Protein AF-A0A377ZFT7-F1 (afdb_monomer_lite)

InterPro domains:
  IPR006218 DAHP synthetase I/KDSA [PF00793] (15-75)
  IPR006219 DAHP synthase, class 1 [PTHR21225] (2-76)
  IPR013785 Aldolase-type TIM barrel [G3DSA:3.20.20.70] (1-79)

Organism: NCBI:txid72407

Sequence (79 aa):
MTADVAAHVSASRRRIEKILNGEDRRLLVIIGPCSIHDTDAALEYARRLQGMRERYQPQLEIVMRTYFEKPRTVVAGKA

Structure (mmCIF, N/CA/C/O backbone):
data_AF-A0A377ZFT7-F1
#
_entry.id   AF-A0A377ZFT7-F1
#
loop_
_atom_site.group_PDB
_atom_site.id
_atom_site.type_symbol
_atom_site.label_atom_id
_atom_site.label_alt_id
_atom_site.label_comp_id
_atom_site.label_asym_id
_atom_site.label_entity_id
_atom_site.label_seq_id
_atom_site.pdbx_PDB_ins_code
_atom_site.Cartn_x
_atom_site.Cartn_y
_atom_site.Cartn_z
_atom_site.occupancy
_atom_site.B_iso_or_equiv
_atom_site.auth_seq_id
_atom_site.auth_comp_id
_atom_site.auth_asym_id
_atom_site.auth_atom_id
_atom_site.pdbx_PDB_model_num
ATOM 1 N N . MET A 1 1 ? 0.285 15.286 -12.242 1.00 61.53 1 MET A N 1
ATOM 2 C CA . MET A 1 1 ? -0.595 14.568 -11.292 1.00 61.53 1 MET A CA 1
ATOM 3 C C . MET A 1 1 ? -1.993 15.135 -11.457 1.00 61.53 1 MET A C 1
ATOM 5 O O . MET A 1 1 ? -2.116 16.351 -11.410 1.00 61.53 1 MET A O 1
ATOM 9 N N . THR A 1 2 ? -3.004 14.313 -11.744 1.00 93.62 2 THR A N 1
ATOM 10 C CA . THR A 1 2 ? -4.389 14.805 -11.871 1.00 93.62 2 THR A CA 1
ATOM 11 C C . THR A 1 2 ? -4.970 15.115 -10.490 1.00 93.62 2 THR A C 1
ATOM 13 O O . THR A 1 2 ? -4.471 14.609 -9.478 1.00 93.62 2 THR A O 1
ATOM 16 N N . ALA A 1 3 ? -6.013 15.949 -10.437 1.00 91.31 3 ALA A N 1
ATOM 17 C CA . ALA A 1 3 ? -6.680 16.309 -9.185 1.00 91.31 3 ALA A CA 1
ATOM 18 C C . ALA A 1 3 ? -7.197 15.066 -8.436 1.00 91.31 3 ALA A C 1
ATOM 20 O O . ALA A 1 3 ? -6.980 14.937 -7.230 1.00 91.31 3 ALA A O 1
ATOM 21 N N . ASP A 1 4 ? -7.767 14.103 -9.164 1.00 93.75 4 ASP A N 1
ATOM 22 C CA . ASP A 1 4 ? -8.281 12.852 -8.596 1.00 93.75 4 ASP A CA 1
ATOM 23 C C . ASP A 1 4 ? -7.179 11.989 -7.975 1.00 93.75 4 ASP A C 1
ATOM 25 O O . ASP A 1 4 ? -7.339 11.452 -6.877 1.00 93.75 4 ASP A O 1
ATOM 29 N N . VAL A 1 5 ? -6.017 11.898 -8.631 1.00 93.31 5 VAL A N 1
ATOM 30 C CA . VAL A 1 5 ? -4.865 11.153 -8.100 1.00 93.31 5 VAL A CA 1
ATOM 31 C C . VAL A 1 5 ? -4.342 11.818 -6.826 1.00 93.31 5 VAL A C 1
ATOM 33 O O . VAL A 1 5 ? -4.084 11.132 -5.836 1.00 93.31 5 VAL A O 1
ATOM 36 N N . ALA A 1 6 ? -4.231 13.149 -6.808 1.00 94.38 6 ALA A N 1
ATOM 37 C CA . ALA A 1 6 ? -3.792 13.889 -5.626 1.00 94.38 6 ALA A CA 1
ATOM 38 C C . ALA A 1 6 ? -4.751 13.696 -4.436 1.00 94.38 6 ALA A C 1
ATOM 40 O O . ALA A 1 6 ? -4.313 13.457 -3.302 1.00 94.38 6 ALA A O 1
ATOM 41 N N . ALA A 1 7 ? -6.059 13.743 -4.696 1.00 95.25 7 ALA A N 1
ATOM 42 C CA . ALA A 1 7 ? -7.089 13.484 -3.699 1.00 95.25 7 ALA A CA 1
ATOM 43 C C . ALA A 1 7 ? -7.018 12.041 -3.171 1.00 95.25 7 ALA A C 1
ATOM 45 O O . ALA A 1 7 ? -7.055 11.833 -1.955 1.00 95.25 7 ALA A O 1
ATOM 46 N N . HIS A 1 8 ? -6.833 11.053 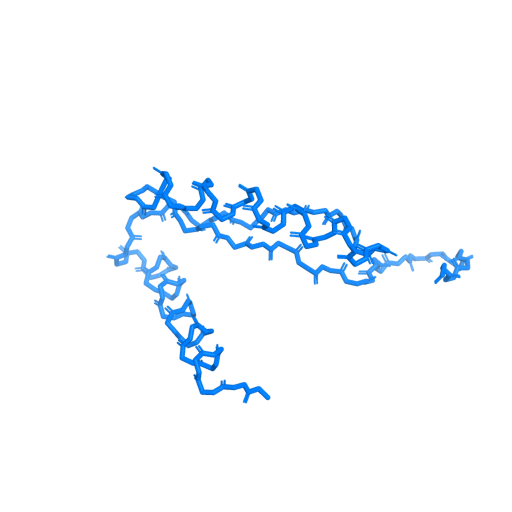-4.054 1.00 93.44 8 HIS A N 1
ATOM 47 C CA . HIS A 1 8 ? -6.697 9.645 -3.675 1.00 93.44 8 HIS A CA 1
ATOM 48 C C . HIS A 1 8 ? -5.477 9.390 -2.782 1.00 93.44 8 HIS A C 1
ATOM 50 O O . HIS A 1 8 ? -5.584 8.709 -1.756 1.00 93.44 8 HIS A O 1
ATOM 56 N N . VAL A 1 9 ? -4.320 9.954 -3.141 1.00 95.00 9 VAL A N 1
ATOM 57 C CA . VAL A 1 9 ? -3.089 9.851 -2.343 1.00 95.00 9 VAL A CA 1
ATOM 58 C C . VAL A 1 9 ? -3.301 10.477 -0.966 1.00 95.00 9 VAL A C 1
ATOM 60 O O . VAL A 1 9 ? -3.004 9.846 0.047 1.00 95.00 9 VAL A O 1
ATOM 63 N N . SER A 1 10 ? -3.881 11.677 -0.914 1.00 96.69 10 SER A N 1
ATOM 64 C CA . SER A 1 10 ? -4.147 12.386 0.344 1.00 96.69 10 SER A CA 1
ATOM 65 C C . SER A 1 10 ? -5.121 11.620 1.243 1.00 96.69 10 SER A C 1
ATOM 67 O O . SER A 1 10 ? -4.895 11.487 2.443 1.00 96.69 10 SER A O 1
ATOM 69 N N . ALA A 1 11 ? -6.192 11.065 0.669 1.00 96.12 11 ALA A N 1
ATOM 70 C CA . ALA A 1 11 ? -7.142 10.236 1.402 1.00 96.12 11 ALA A CA 1
ATOM 71 C C . ALA A 1 11 ? -6.493 8.951 1.936 1.00 96.12 11 ALA A C 1
ATOM 73 O O . ALA A 1 11 ? -6.779 8.545 3.059 1.00 96.12 11 ALA A O 1
ATOM 74 N N . SER A 1 12 ? -5.607 8.329 1.156 1.00 95.69 12 SER A N 1
ATOM 75 C CA . SER A 1 12 ? -4.897 7.116 1.572 1.00 95.69 12 SER A CA 1
ATOM 76 C C . SER A 1 12 ? -3.916 7.386 2.709 1.00 95.69 12 SER A C 1
ATOM 78 O O . SER A 1 12 ? -3.914 6.634 3.678 1.00 95.69 12 SER A O 1
ATOM 80 N N . ARG A 1 13 ? -3.170 8.498 2.661 1.00 97.56 13 ARG A N 1
ATOM 81 C CA . ARG A 1 13 ? -2.300 8.930 3.770 1.00 97.56 13 ARG A CA 1
ATOM 82 C C . ARG A 1 13 ? -3.084 9.128 5.065 1.00 97.56 13 ARG A C 1
ATOM 84 O O . ARG A 1 13 ? -2.727 8.530 6.069 1.00 97.56 13 ARG A O 1
ATOM 91 N N . ARG A 1 14 ? -4.221 9.830 5.008 1.00 98.00 14 ARG A N 1
ATOM 92 C CA . ARG A 1 14 ? -5.099 10.013 6.177 1.00 98.00 14 ARG A CA 1
ATOM 93 C C . ARG A 1 14 ? -5.619 8.695 6.757 1.00 98.00 14 ARG A C 1
ATOM 95 O O . ARG A 1 14 ? -5.718 8.563 7.969 1.00 98.00 14 ARG A O 1
ATOM 102 N N . ARG A 1 15 ? -5.978 7.714 5.917 1.00 97.44 15 ARG A N 1
ATOM 103 C CA . ARG A 1 15 ? -6.402 6.387 6.409 1.00 97.44 15 ARG A CA 1
ATOM 104 C C . ARG A 1 15 ? -5.252 5.644 7.087 1.00 97.44 15 ARG A C 1
ATOM 106 O O . ARG A 1 15 ? -5.464 5.050 8.134 1.00 97.44 15 ARG A O 1
ATOM 113 N N . ILE A 1 16 ? -4.049 5.716 6.522 1.00 97.94 16 ILE A N 1
ATOM 114 C CA . ILE A 1 16 ? -2.844 5.122 7.112 1.00 97.94 16 ILE A CA 1
ATOM 115 C C . ILE A 1 16 ? -2.519 5.778 8.460 1.00 97.94 16 ILE A C 1
ATOM 117 O O . ILE A 1 16 ? -2.299 5.065 9.430 1.00 97.94 16 ILE A O 1
ATOM 121 N N . GLU A 1 17 ? -2.550 7.110 8.546 1.00 98.31 17 GLU A N 1
ATOM 122 C CA . GLU A 1 17 ? -2.330 7.861 9.794 1.00 98.31 17 GLU A CA 1
ATOM 123 C C . GLU A 1 17 ? -3.287 7.408 10.902 1.00 98.31 17 GLU A C 1
ATOM 125 O O . GLU A 1 17 ? -2.848 7.100 12.005 1.00 98.31 17 GLU A O 1
ATOM 130 N N . LYS A 1 18 ? -4.581 7.262 10.591 1.00 98.44 18 LYS A N 1
ATOM 131 C CA . LYS A 1 18 ? -5.577 6.757 11.547 1.00 98.44 18 LYS A CA 1
ATOM 132 C C . LYS A 1 18 ? -5.273 5.347 12.046 1.00 98.44 18 LYS A C 1
ATOM 134 O O . LYS A 1 18 ? -5.456 5.079 13.229 1.00 98.44 18 LYS A O 1
ATOM 139 N N . ILE A 1 19 ? -4.806 4.455 11.168 1.00 98.19 19 ILE A N 1
ATOM 140 C CA . ILE A 1 19 ? -4.410 3.094 11.559 1.00 98.19 19 ILE A CA 1
ATOM 141 C C . ILE A 1 19 ? -3.198 3.142 12.493 1.00 98.19 19 ILE A C 1
ATOM 143 O O . ILE A 1 19 ? -3.196 2.493 13.535 1.00 98.19 19 ILE A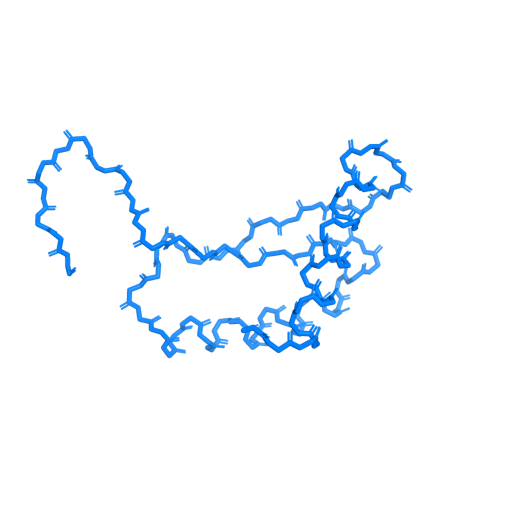 O 1
ATOM 147 N N . LEU A 1 20 ? -2.184 3.944 12.155 1.00 97.69 20 LEU A N 1
ATOM 148 C CA . LEU A 1 20 ? -0.975 4.088 12.971 1.00 97.69 20 LEU A CA 1
ATOM 149 C C . LEU A 1 20 ? -1.263 4.716 14.344 1.00 97.69 20 LEU A C 1
ATOM 151 O O . LEU A 1 20 ? -0.624 4.344 15.324 1.00 97.69 20 LEU A O 1
ATOM 155 N N . ASN A 1 21 ? -2.252 5.608 14.424 1.00 98.12 21 ASN A N 1
ATOM 156 C CA . ASN A 1 21 ? -2.712 6.216 15.674 1.00 98.12 21 ASN A CA 1
ATOM 157 C C . ASN A 1 21 ? -3.699 5.333 16.465 1.00 98.12 21 ASN A C 1
ATOM 159 O O . ASN A 1 21 ? -4.111 5.709 17.560 1.00 98.12 21 ASN A O 1
ATOM 163 N N . GLY A 1 22 ? -4.114 4.179 15.929 1.00 97.31 22 GLY A N 1
ATOM 164 C CA . GLY A 1 22 ? -5.098 3.288 16.558 1.00 97.31 22 GLY A CA 1
ATOM 165 C C . GLY A 1 22 ? -6.556 3.771 16.491 1.00 97.31 22 GLY A C 1
ATOM 166 O O . GLY A 1 22 ? -7.434 3.158 17.100 1.00 97.31 22 GLY A O 1
ATOM 167 N N . GLU A 1 23 ? -6.833 4.843 15.745 1.00 98.38 23 GLU A N 1
ATOM 168 C CA . GLU A 1 23 ? -8.181 5.379 15.495 1.00 98.38 23 GLU A CA 1
ATOM 169 C C . GLU A 1 23 ? -8.973 4.518 14.497 1.00 98.38 23 GLU A C 1
ATOM 171 O O . GLU A 1 23 ? -10.204 4.513 14.496 1.00 98.38 23 GLU A O 1
ATOM 176 N N . ASP A 1 24 ? -8.264 3.781 13.643 1.00 98.06 24 ASP A N 1
ATOM 177 C CA . ASP A 1 24 ? -8.809 2.790 12.720 1.00 98.06 24 ASP A CA 1
ATOM 178 C C . ASP A 1 24 ? -8.187 1.426 13.052 1.00 98.06 24 ASP A C 1
ATOM 180 O O . ASP A 1 24 ? -6.968 1.271 13.064 1.00 98.06 24 ASP A O 1
ATOM 184 N N . ARG A 1 25 ? -9.027 0.429 13.355 1.00 97.62 25 ARG A N 1
ATOM 185 C CA . ARG A 1 25 ? -8.575 -0.909 13.779 1.00 97.62 25 ARG A CA 1
ATOM 186 C C . ARG A 1 25 ? -8.253 -1.847 12.615 1.00 97.62 25 ARG A C 1
ATOM 188 O O . ARG A 1 25 ? -7.937 -3.013 12.852 1.00 97.62 25 ARG A O 1
ATOM 195 N N . ARG A 1 26 ? -8.372 -1.382 11.370 1.00 98.25 26 ARG A N 1
ATOM 196 C CA . ARG A 1 26 ? -8.003 -2.174 10.194 1.00 98.25 26 ARG A CA 1
ATOM 197 C C . ARG A 1 26 ? -6.500 -2.426 10.160 1.00 98.25 26 ARG A C 1
ATOM 199 O O . ARG A 1 26 ? -5.699 -1.599 10.583 1.00 98.25 26 ARG A O 1
ATOM 206 N N . LEU A 1 27 ? -6.107 -3.562 9.594 1.00 98.00 27 LEU A N 1
ATOM 207 C CA . LEU A 1 27 ? -4.700 -3.888 9.397 1.00 98.00 27 LEU A CA 1
ATOM 208 C C . LEU A 1 27 ? -4.170 -3.192 8.136 1.00 98.00 27 LEU A C 1
ATOM 210 O O . LEU A 1 27 ? -4.705 -3.378 7.040 1.00 98.00 27 LEU A O 1
ATOM 214 N N . LEU A 1 28 ? -3.089 -2.425 8.276 1.00 97.88 28 LEU A N 1
ATOM 215 C CA . LEU A 1 28 ? -2.337 -1.904 7.136 1.00 97.88 28 LEU A CA 1
ATOM 216 C C . LEU A 1 28 ? -1.522 -3.032 6.492 1.00 97.88 28 LEU A C 1
ATOM 218 O O . LEU A 1 28 ? -0.673 -3.639 7.141 1.00 97.88 28 LEU A O 1
ATOM 222 N N . VAL A 1 29 ? -1.746 -3.282 5.201 1.00 97.88 29 VAL A N 1
ATOM 223 C CA . VAL A 1 29 ? -1.054 -4.330 4.440 1.00 97.88 29 VAL A CA 1
ATOM 224 C C . VAL A 1 29 ? -0.332 -3.707 3.253 1.00 97.88 29 VAL A C 1
ATOM 226 O O . VAL A 1 29 ? -0.955 -3.303 2.272 1.00 97.88 29 VAL A O 1
ATOM 229 N N . ILE A 1 30 ? 0.998 -3.666 3.322 1.00 96.81 30 ILE A N 1
ATOM 230 C CA . ILE A 1 30 ? 1.850 -3.270 2.197 1.00 96.81 30 ILE A CA 1
ATOM 231 C C . ILE A 1 30 ? 2.270 -4.537 1.450 1.00 96.81 30 ILE A C 1
ATOM 233 O O . ILE A 1 30 ? 3.053 -5.332 1.965 1.00 96.81 30 ILE A O 1
ATOM 237 N N . ILE A 1 31 ? 1.751 -4.739 0.238 1.00 96.88 31 ILE A N 1
ATOM 238 C CA . ILE A 1 31 ? 1.952 -5.980 -0.523 1.00 96.88 31 ILE A CA 1
ATOM 239 C C . ILE A 1 31 ? 2.198 -5.699 -2.003 1.00 96.88 31 ILE A C 1
ATOM 241 O O . ILE A 1 31 ? 1.635 -4.777 -2.584 1.00 96.88 31 ILE A O 1
ATOM 245 N N . GLY A 1 32 ? 3.071 -6.481 -2.629 1.00 95.19 32 GLY A N 1
ATOM 246 C CA . GLY A 1 32 ? 3.375 -6.333 -4.045 1.00 95.19 32 GLY A CA 1
ATOM 247 C C . GLY A 1 32 ? 4.680 -7.009 -4.453 1.00 95.19 32 GLY A C 1
ATOM 248 O O . GLY A 1 32 ? 5.388 -7.569 -3.601 1.00 95.19 32 GLY A O 1
ATOM 249 N N . PRO A 1 33 ? 5.028 -6.939 -5.749 1.00 92.94 33 PRO A N 1
ATOM 250 C CA . PRO A 1 33 ? 6.267 -7.504 -6.274 1.00 92.94 33 PRO A CA 1
ATOM 251 C C . PRO A 1 33 ? 7.497 -6.970 -5.531 1.00 92.94 33 PRO A C 1
ATOM 253 O O . PRO A 1 33 ? 7.487 -5.877 -4.962 1.00 92.94 33 PRO A O 1
ATOM 256 N N . CYS A 1 34 ? 8.563 -7.774 -5.501 1.00 89.25 34 CYS A N 1
ATOM 257 C CA . CYS A 1 34 ? 9.804 -7.446 -4.787 1.00 89.25 34 CYS A CA 1
ATOM 258 C C . CYS A 1 34 ? 10.550 -6.255 -5.385 1.00 89.25 34 CYS A C 1
ATOM 260 O O . CYS A 1 34 ? 11.122 -5.454 -4.652 1.00 89.25 34 CYS A O 1
ATOM 262 N N . SER A 1 35 ? 10.495 -6.135 -6.702 1.00 89.12 35 SER A N 1
ATOM 263 C CA . SER A 1 35 ? 10.888 -4.960 -7.466 1.00 89.12 35 SER A CA 1
ATOM 264 C C . SER A 1 35 ? 10.093 -4.961 -8.767 1.00 89.12 35 SER A C 1
ATOM 266 O O . SER A 1 35 ? 9.827 -6.030 -9.326 1.00 89.12 35 SER A O 1
ATOM 268 N N . ILE A 1 36 ? 9.700 -3.785 -9.237 1.00 90.50 36 ILE A N 1
ATOM 269 C CA . ILE A 1 36 ? 9.022 -3.618 -10.521 1.00 90.50 36 ILE A CA 1
ATOM 270 C C . ILE A 1 36 ? 10.092 -3.518 -11.605 1.00 90.50 36 ILE A C 1
ATOM 272 O O . ILE A 1 36 ? 10.922 -2.619 -11.570 1.00 90.50 36 ILE A O 1
ATOM 276 N N . HIS A 1 37 ? 10.062 -4.458 -12.543 1.00 90.19 37 HIS A N 1
ATOM 277 C CA . HIS A 1 37 ? 10.922 -4.493 -13.732 1.00 90.19 37 HIS A CA 1
ATOM 278 C C . HIS A 1 37 ? 10.102 -4.552 -15.032 1.00 90.19 37 HIS A C 1
ATOM 280 O O . HIS A 1 37 ? 10.630 -4.295 -16.104 1.00 90.19 37 HIS A O 1
ATOM 286 N N . ASP A 1 38 ? 8.805 -4.848 -14.923 1.00 92.88 38 ASP A N 1
ATOM 287 C CA . ASP A 1 38 ? 7.834 -4.891 -16.010 1.00 92.88 38 ASP A CA 1
ATOM 288 C C . ASP A 1 38 ? 6.605 -4.079 -15.574 1.00 92.88 38 ASP A C 1
ATOM 290 O O . ASP A 1 38 ? 6.026 -4.316 -14.506 1.00 92.88 38 ASP A O 1
ATOM 294 N N . THR A 1 39 ? 6.245 -3.082 -16.382 1.00 93.31 39 THR A N 1
ATOM 295 C CA . THR A 1 39 ? 5.142 -2.160 -16.086 1.00 93.31 39 THR A CA 1
ATOM 296 C C . THR A 1 39 ? 3.782 -2.789 -16.381 1.00 93.31 39 THR A C 1
ATOM 298 O O . THR A 1 39 ? 2.840 -2.569 -15.618 1.00 93.31 39 THR A O 1
ATOM 301 N N . ASP A 1 40 ? 3.669 -3.614 -17.420 1.00 95.81 40 ASP A N 1
ATOM 302 C CA . ASP A 1 40 ? 2.406 -4.252 -17.796 1.00 95.81 40 ASP A CA 1
ATOM 303 C C . ASP A 1 40 ? 2.011 -5.303 -16.761 1.00 95.81 40 ASP A C 1
ATOM 305 O O . ASP A 1 40 ? 0.873 -5.303 -16.274 1.00 95.81 40 ASP A O 1
ATOM 309 N N . ALA A 1 41 ? 2.978 -6.113 -16.320 1.00 94.25 41 ALA A N 1
ATOM 310 C CA . ALA A 1 41 ? 2.783 -7.056 -15.222 1.00 94.25 41 ALA A CA 1
ATOM 311 C C . ALA A 1 41 ? 2.420 -6.339 -13.907 1.00 94.25 41 ALA A C 1
ATOM 313 O O . ALA A 1 41 ? 1.567 -6.807 -13.145 1.00 94.25 41 ALA A O 1
ATOM 314 N N . ALA A 1 42 ? 3.021 -5.174 -13.634 1.00 95.19 42 ALA A N 1
ATOM 315 C CA . ALA A 1 42 ? 2.684 -4.373 -12.459 1.00 95.19 42 ALA A CA 1
ATOM 316 C C . ALA A 1 42 ? 1.249 -3.823 -12.521 1.00 95.19 42 ALA A C 1
ATOM 318 O O . ALA A 1 42 ? 0.531 -3.873 -11.520 1.00 95.19 42 ALA A O 1
ATOM 319 N N . LEU A 1 43 ? 0.805 -3.341 -13.684 1.00 96.44 43 LEU A N 1
ATOM 320 C CA . LEU A 1 43 ? -0.564 -2.865 -13.887 1.00 96.44 43 LEU A CA 1
ATOM 321 C C . LEU A 1 43 ? -1.584 -4.005 -13.804 1.00 96.44 43 LEU A C 1
ATOM 323 O O . LEU A 1 43 ? -2.664 -3.827 -13.238 1.00 96.44 43 LEU A O 1
ATOM 327 N N . GLU A 1 44 ? -1.252 -5.186 -14.325 1.00 97.12 44 GLU A N 1
ATOM 328 C CA . GLU A 1 44 ? -2.093 -6.371 -14.178 1.00 97.12 44 GLU A CA 1
ATOM 329 C C . GLU A 1 44 ? -2.239 -6.773 -12.707 1.00 97.12 44 GLU A C 1
ATOM 331 O O . GLU A 1 44 ? -3.356 -6.990 -12.226 1.00 97.12 44 GLU A O 1
ATOM 336 N N . TYR A 1 45 ? -1.130 -6.797 -11.968 1.00 96.81 45 TYR A N 1
ATOM 337 C CA . TYR A 1 45 ? -1.145 -7.043 -10.533 1.00 96.81 45 TYR A CA 1
ATOM 338 C C . TYR A 1 45 ? -1.997 -6.005 -9.792 1.00 96.81 45 TYR A C 1
ATOM 340 O O . TYR A 1 45 ? -2.827 -6.379 -8.964 1.00 96.81 45 TYR A O 1
ATOM 348 N N . ALA A 1 46 ? -1.853 -4.716 -10.119 1.00 96.75 46 ALA A N 1
ATOM 349 C CA . ALA A 1 46 ? -2.634 -3.639 -9.515 1.00 96.75 46 ALA A CA 1
ATOM 350 C C . ALA A 1 46 ? -4.145 -3.827 -9.732 1.00 96.75 46 ALA A C 1
ATOM 352 O O . ALA A 1 46 ? -4.923 -3.671 -8.790 1.00 96.75 46 ALA A O 1
ATOM 353 N N . ARG A 1 47 ? -4.563 -4.230 -10.942 1.00 97.44 47 ARG A N 1
ATOM 354 C CA . ARG A 1 47 ? -5.972 -4.530 -11.255 1.00 97.44 47 ARG A CA 1
ATOM 355 C C . ARG A 1 47 ? -6.516 -5.678 -10.404 1.00 97.44 47 ARG A C 1
ATOM 357 O O . ARG A 1 47 ? -7.599 -5.558 -9.838 1.00 97.44 47 ARG A O 1
ATOM 364 N N . ARG A 1 48 ? -5.754 -6.767 -10.259 1.00 97.12 48 ARG A N 1
ATOM 365 C CA . ARG A 1 48 ? -6.139 -7.902 -9.398 1.00 97.12 48 ARG A CA 1
ATOM 366 C C . ARG A 1 48 ? -6.197 -7.494 -7.922 1.00 97.12 48 ARG A C 1
ATOM 368 O O . ARG A 1 48 ? -7.127 -7.871 -7.209 1.00 97.12 48 ARG A O 1
ATOM 375 N N . LEU A 1 49 ? -5.226 -6.699 -7.470 1.00 97.25 49 LEU A N 1
ATOM 376 C CA . LEU A 1 49 ? -5.153 -6.214 -6.094 1.00 97.25 49 LEU A CA 1
ATOM 377 C C . LEU A 1 49 ? -6.315 -5.278 -5.756 1.00 97.25 49 LEU A C 1
ATOM 379 O O . LEU A 1 49 ? -6.806 -5.322 -4.632 1.00 97.25 49 LEU A O 1
ATOM 383 N N . GLN A 1 50 ? -6.791 -4.477 -6.712 1.00 96.81 50 GLN A N 1
ATOM 384 C CA . GLN A 1 50 ? -7.922 -3.580 -6.490 1.00 96.81 50 GLN A CA 1
ATOM 385 C C . GLN A 1 50 ? -9.196 -4.339 -6.096 1.00 96.81 50 GLN A C 1
ATOM 387 O O . GLN A 1 50 ? -9.844 -3.963 -5.122 1.00 96.81 50 GLN A O 1
ATOM 392 N N . GLY A 1 51 ? -9.498 -5.465 -6.752 1.00 96.69 51 GLY A N 1
ATOM 393 C CA . GLY A 1 51 ? -10.629 -6.311 -6.353 1.00 96.69 51 GLY A CA 1
ATOM 394 C C . GLY A 1 51 ? -10.477 -6.884 -4.937 1.00 96.69 51 GLY A C 1
ATOM 395 O O . GLY A 1 51 ? -11.447 -6.991 -4.189 1.00 96.69 51 GLY A O 1
ATOM 396 N N . MET A 1 52 ? -9.247 -7.206 -4.520 1.00 96.50 52 MET A N 1
ATOM 397 C CA . MET A 1 52 ? -8.977 -7.647 -3.144 1.00 96.50 52 MET A CA 1
ATOM 398 C C . MET A 1 52 ? -9.111 -6.497 -2.142 1.00 96.50 52 MET A C 1
ATOM 400 O O . MET A 1 52 ? -9.663 -6.687 -1.060 1.00 96.50 52 MET A O 1
ATOM 404 N N . ARG A 1 53 ? -8.644 -5.298 -2.504 1.00 96.62 53 ARG A N 1
ATOM 405 C CA . ARG A 1 53 ? -8.770 -4.090 -1.683 1.00 96.62 53 ARG A CA 1
ATOM 406 C C . ARG A 1 53 ? -10.229 -3.781 -1.388 1.00 96.62 53 ARG A C 1
ATOM 408 O O . ARG A 1 53 ? -10.539 -3.485 -0.243 1.00 96.62 53 ARG A O 1
ATOM 415 N N . GLU A 1 54 ? -11.102 -3.882 -2.384 1.00 96.50 54 GLU A N 1
ATOM 416 C CA . GLU A 1 54 ? -12.547 -3.694 -2.219 1.00 96.50 54 GLU A CA 1
ATOM 417 C C . GLU A 1 54 ? -13.155 -4.787 -1.335 1.00 96.50 54 GLU A C 1
ATOM 419 O O . GLU A 1 54 ? -13.829 -4.486 -0.352 1.00 96.50 54 GLU A O 1
ATOM 424 N N . ARG A 1 55 ? -12.844 -6.058 -1.619 1.00 97.62 55 ARG A N 1
ATOM 425 C CA . ARG A 1 55 ? -13.367 -7.208 -0.867 1.00 97.62 55 ARG A CA 1
ATOM 426 C C . ARG A 1 55 ? -13.019 -7.171 0.623 1.00 97.62 55 ARG A C 1
ATOM 428 O O . ARG A 1 55 ? -13.845 -7.549 1.449 1.00 97.62 55 ARG A O 1
ATOM 435 N N . TYR A 1 56 ? -11.799 -6.763 0.967 1.00 97.69 56 TYR A N 1
ATOM 436 C CA . TYR A 1 56 ? -11.301 -6.772 2.346 1.00 97.69 56 TYR A CA 1
ATOM 437 C C . TYR A 1 56 ? -11.300 -5.391 3.010 1.00 97.69 56 TYR A C 1
ATOM 439 O O . TYR A 1 56 ? -10.824 -5.264 4.137 1.00 97.69 56 TYR A O 1
ATOM 447 N N . GLN A 1 57 ? -11.869 -4.372 2.360 1.00 95.88 57 GLN A N 1
ATOM 448 C CA . GLN A 1 57 ? -11.897 -2.984 2.833 1.00 95.88 57 GLN A CA 1
ATOM 449 C C . GLN A 1 57 ? -12.384 -2.794 4.285 1.00 95.88 57 GLN A C 1
ATOM 451 O O . GLN A 1 57 ? -11.811 -1.934 4.961 1.00 95.88 57 GLN A O 1
ATOM 456 N N . PRO A 1 58 ? -13.348 -3.584 4.816 1.00 97.12 58 PRO A N 1
ATOM 457 C CA . PRO A 1 58 ? -13.780 -3.457 6.211 1.00 97.12 58 PRO A CA 1
ATOM 458 C C . PRO A 1 58 ? -12.717 -3.855 7.243 1.00 97.12 58 PRO A C 1
ATOM 460 O O . PRO A 1 58 ? -12.812 -3.457 8.398 1.00 97.12 58 PRO A O 1
ATOM 463 N N . GLN A 1 59 ? -11.726 -4.660 6.848 1.00 97.75 59 GLN A N 1
ATOM 464 C CA . GLN A 1 59 ? -10.730 -5.246 7.754 1.00 97.75 59 GLN A CA 1
ATOM 465 C C . GLN A 1 59 ? -9.300 -4.804 7.427 1.00 97.75 59 GLN A C 1
ATOM 467 O O . GLN A 1 59 ? -8.462 -4.754 8.324 1.00 97.75 59 GLN A O 1
ATOM 472 N N . LEU A 1 60 ? -9.012 -4.476 6.164 1.00 98.00 60 LEU A N 1
ATOM 473 C CA . LEU A 1 60 ? -7.668 -4.198 5.665 1.00 98.00 60 LEU A CA 1
ATOM 474 C C . LEU A 1 60 ? -7.602 -2.838 4.953 1.00 98.00 60 LEU A C 1
ATOM 476 O O . LEU A 1 60 ? -8.481 -2.486 4.164 1.00 98.00 60 LEU A O 1
ATOM 480 N N . GLU A 1 61 ? -6.505 -2.110 5.155 1.00 97.81 61 GLU A N 1
ATOM 481 C CA . GLU A 1 61 ? -6.056 -1.058 4.236 1.00 97.81 61 GLU A CA 1
ATOM 482 C C . GLU A 1 61 ? -4.897 -1.616 3.408 1.00 97.81 61 GLU A C 1
ATOM 484 O O . GLU A 1 61 ? -3.756 -1.683 3.864 1.00 97.81 61 GLU A O 1
ATOM 489 N N . ILE A 1 62 ? -5.199 -2.052 2.185 1.00 97.81 62 ILE A N 1
ATOM 490 C CA . ILE A 1 62 ? -4.202 -2.622 1.274 1.00 97.81 62 ILE A CA 1
ATOM 491 C C . ILE A 1 62 ? -3.542 -1.506 0.457 1.00 97.81 62 ILE A C 1
ATOM 493 O O . ILE A 1 62 ? -4.228 -0.722 -0.205 1.00 97.81 62 ILE A O 1
ATOM 497 N N . VAL A 1 63 ? -2.209 -1.477 0.465 1.00 97.00 63 VAL A N 1
ATOM 498 C CA . VAL A 1 63 ? -1.368 -0.556 -0.310 1.00 97.00 63 VAL A CA 1
ATOM 499 C C . VAL A 1 63 ? -0.396 -1.364 -1.167 1.00 97.0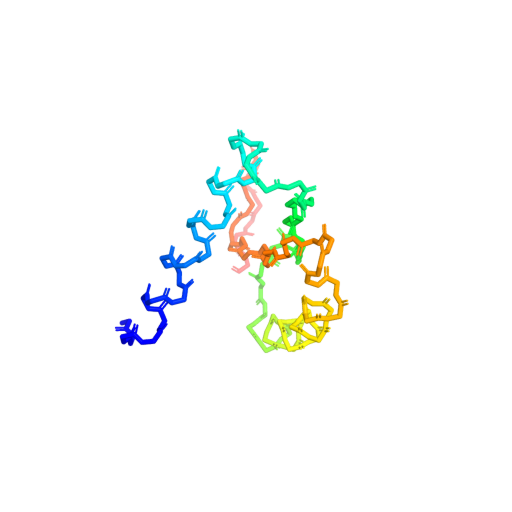0 63 VAL A C 1
ATOM 501 O O . VAL A 1 63 ? 0.340 -2.214 -0.662 1.00 97.00 63 VAL A O 1
ATOM 504 N N . MET A 1 64 ? -0.376 -1.100 -2.476 1.00 97.00 64 MET A N 1
ATOM 505 C 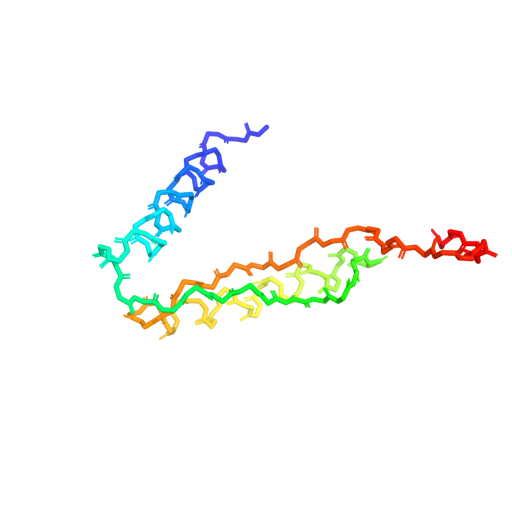CA . MET A 1 64 ? 0.544 -1.779 -3.388 1.00 97.00 64 MET A CA 1
ATOM 506 C C . MET A 1 64 ? 1.990 -1.334 -3.137 1.00 97.00 64 MET A C 1
ATOM 508 O O . MET A 1 64 ? 2.284 -0.139 -3.128 1.00 97.00 64 MET A O 1
ATOM 512 N N . ARG A 1 65 ? 2.915 -2.289 -3.004 1.00 95.44 65 ARG A N 1
ATOM 513 C CA . ARG A 1 65 ? 4.355 -2.009 -3.006 1.00 95.44 65 ARG A CA 1
ATOM 514 C C . ARG A 1 65 ? 4.844 -1.751 -4.433 1.00 95.44 65 ARG A C 1
ATOM 516 O O . ARG A 1 65 ? 4.790 -2.649 -5.270 1.00 95.44 65 ARG A O 1
ATOM 523 N N . THR A 1 66 ? 5.404 -0.567 -4.673 1.00 90.75 66 THR A N 1
ATOM 524 C CA . THR A 1 66 ? 5.980 -0.157 -5.966 1.00 90.75 66 THR A CA 1
ATOM 525 C C . THR A 1 66 ? 7.451 0.244 -5.818 1.00 90.75 66 THR A C 1
ATOM 527 O O . THR A 1 66 ? 7.794 1.423 -5.858 1.00 90.75 66 THR A O 1
ATOM 530 N N . TYR A 1 67 ? 8.328 -0.732 -5.567 1.00 87.50 67 TYR A N 1
ATOM 531 C CA . TYR A 1 67 ? 9.771 -0.490 -5.427 1.00 87.50 67 TYR A CA 1
ATOM 532 C C . TYR A 1 67 ? 10.467 -0.677 -6.774 1.00 87.50 67 TYR A C 1
ATOM 534 O O . TYR A 1 67 ? 10.339 -1.739 -7.381 1.00 87.50 67 TYR A O 1
ATOM 542 N N . PHE A 1 68 ? 11.204 0.335 -7.225 1.00 78.00 68 PHE A N 1
ATOM 543 C CA . PHE A 1 68 ? 11.930 0.291 -8.500 1.00 78.00 68 PHE A CA 1
ATOM 544 C C . PHE A 1 68 ? 13.338 -0.283 -8.350 1.00 78.00 68 PHE A C 1
ATOM 546 O O . PHE A 1 68 ? 13.811 -1.005 -9.218 1.00 78.00 68 PHE A O 1
ATOM 553 N N . GLU A 1 69 ? 13.985 -0.039 -7.213 1.00 70.12 69 GLU A N 1
ATOM 554 C CA . GLU A 1 69 ? 15.351 -0.488 -6.971 1.00 70.12 69 GLU A CA 1
ATOM 555 C C . GLU A 1 69 ? 15.438 -1.301 -5.682 1.00 70.12 69 GLU A C 1
ATOM 557 O O . GLU A 1 69 ? 14.776 -1.011 -4.682 1.00 70.12 69 GLU A O 1
ATOM 562 N N . LYS A 1 70 ? 16.283 -2.334 -5.706 1.00 68.06 70 LYS A N 1
ATOM 563 C CA . LYS A 1 70 ? 16.724 -3.032 -4.501 1.00 68.06 70 LYS A CA 1
ATOM 564 C C . LYS A 1 70 ? 18.135 -2.560 -4.177 1.00 68.06 70 LYS A C 1
ATOM 566 O O . LYS A 1 70 ? 19.012 -2.759 -5.021 1.00 68.06 70 LYS A O 1
ATOM 571 N N . PRO A 1 71 ? 18.390 -1.995 -2.987 1.00 68.19 71 PRO A N 1
ATOM 572 C CA . PRO A 1 71 ? 19.754 -1.691 -2.582 1.00 68.19 71 PRO A CA 1
ATOM 573 C C . PRO A 1 71 ? 20.548 -3.005 -2.522 1.00 68.19 71 PRO A C 1
ATOM 575 O O . PRO A 1 71 ? 20.254 -3.883 -1.712 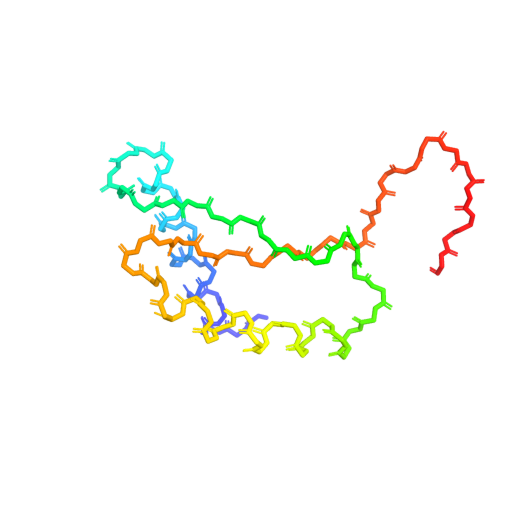1.00 68.19 71 PRO A O 1
ATOM 578 N N . ARG A 1 72 ? 21.514 -3.171 -3.435 1.00 75.56 72 ARG A N 1
ATOM 579 C CA . ARG A 1 72 ? 22.461 -4.295 -3.449 1.00 75.56 72 ARG A CA 1
ATOM 580 C C . ARG A 1 72 ? 23.800 -3.808 -2.901 1.00 75.56 72 ARG A C 1
ATOM 582 O O . ARG A 1 72 ? 24.289 -2.767 -3.320 1.00 75.56 72 ARG A O 1
ATOM 589 N N . THR A 1 73 ? 24.393 -4.564 -1.980 1.00 75.81 73 THR A N 1
ATOM 590 C CA . THR A 1 73 ? 25.707 -4.277 -1.371 1.00 75.81 73 THR A CA 1
ATOM 591 C C . THR A 1 73 ? 26.888 -4.698 -2.253 1.00 75.81 73 THR A C 1
ATOM 593 O O . THR A 1 73 ? 28.034 -4.403 -1.931 1.00 75.81 73 THR A O 1
ATOM 596 N N . VAL A 1 74 ? 26.617 -5.356 -3.384 1.00 69.88 74 VAL A N 1
ATOM 597 C CA . VAL A 1 74 ? 27.603 -5.786 -4.382 1.00 69.88 74 VAL A CA 1
ATOM 598 C C . VAL A 1 74 ? 27.163 -5.318 -5.764 1.00 69.88 74 VAL A C 1
ATOM 600 O O . VAL A 1 74 ? 25.979 -5.396 -6.106 1.00 69.88 74 VAL A O 1
ATOM 603 N N . VAL A 1 75 ? 28.125 -4.834 -6.554 1.00 57.47 75 VAL A N 1
ATOM 604 C CA . VAL A 1 75 ? 27.920 -4.391 -7.936 1.00 57.47 75 VAL A CA 1
ATOM 605 C C . VAL A 1 75 ? 27.528 -5.600 -8.783 1.00 57.47 75 VAL A C 1
ATOM 607 O O . VAL A 1 75 ? 28.369 -6.342 -9.273 1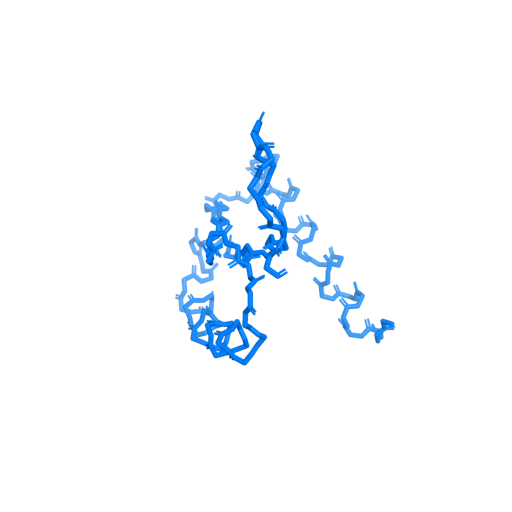.00 57.47 75 VAL A O 1
ATOM 610 N N . ALA A 1 76 ? 26.231 -5.809 -8.949 1.00 51.88 76 ALA A N 1
ATOM 611 C CA . ALA A 1 76 ? 25.683 -6.642 -10.003 1.00 51.88 76 ALA A CA 1
ATOM 612 C C . ALA A 1 76 ? 24.828 -5.722 -10.873 1.00 51.88 76 ALA A C 1
ATOM 614 O O . ALA A 1 76 ? 23.974 -4.999 -10.347 1.00 51.88 76 ALA A O 1
ATOM 615 N N . GLY A 1 77 ? 25.124 -5.715 -12.175 1.00 50.12 77 GLY A N 1
ATOM 616 C CA . GLY A 1 77 ? 24.601 -4.782 -13.170 1.00 50.12 77 GLY A CA 1
ATOM 617 C C . GLY A 1 77 ? 23.114 -4.482 -13.003 1.00 50.12 77 GLY A C 1
ATOM 618 O O . GLY A 1 77 ? 22.310 -5.372 -12.708 1.00 50.12 77 GLY A O 1
ATOM 619 N N . LYS A 1 78 ? 22.787 -3.195 -13.134 1.00 53.41 78 LYS A N 1
ATOM 620 C CA . LYS A 1 78 ? 21.417 -2.715 -13.312 1.00 53.41 78 LYS A CA 1
ATOM 621 C C . LYS A 1 78 ? 20.826 -3.448 -14.525 1.00 53.41 78 LYS A C 1
ATOM 623 O O . LYS A 1 78 ? 21.508 -3.545 -15.543 1.00 53.41 78 LYS A O 1
ATOM 628 N N . ALA A 1 79 ? 19.636 -4.021 -14.352 1.00 45.28 79 ALA A N 1
ATOM 629 C CA . ALA A 1 79 ? 18.806 -4.444 -15.476 1.00 45.28 79 ALA A CA 1
ATOM 630 C C . ALA A 1 79 ? 18.256 -3.201 -16.183 1.00 45.28 79 ALA A C 1
ATOM 632 O O . ALA A 1 79 ? 18.059 -2.187 -15.470 1.00 45.28 79 ALA A O 1
#

pLDDT: mean 90.51, std 12.94, range [45.28, 98.44]

Secondary structure (DSSP, 8-state):
--HHHHHHHHHHHHHHHHHHTTSS-SEEEEE--SS---HHHHHHHHHHHHHHHHHTTTTEEEEE--------SS-----

Foldseek 3Di:
DDPVVVVVVVVLVVVVVCCVVVVQQAAEAEDEDPEDPDPVVRVVVVVVVVVVCVVCVNRYDYDYDHHHDDDDPDDDDDD

Radius of gyration: 15.22 Å; chains: 1; bounding box: 42×24×34 Å